Protein AF-A0A378UCB8-F1 (afdb_monomer_lite)

Structure (mmCIF, N/CA/C/O backbone):
data_AF-A0A378UCB8-F1
#
_entry.id   AF-A0A378UCB8-F1
#
loop_
_atom_site.group_PDB
_atom_site.id
_atom_site.type_symbol
_atom_site.label_atom_id
_atom_site.label_alt_id
_atom_site.label_comp_id
_atom_site.label_asym_id
_atom_site.label_entity_id
_atom_site.label_seq_id
_atom_site.pdbx_PDB_ins_code
_atom_site.Cartn_x
_atom_site.Cartn_y
_atom_site.Cartn_z
_atom_site.occupancy
_atom_site.B_iso_or_equiv
_atom_site.auth_seq_id
_atom_site.auth_comp_id
_atom_site.auth_asym_id
_atom_site.auth_atom_id
_atom_site.pdbx_PDB_model_num
ATOM 1 N N . MET A 1 1 ? 23.606 20.311 37.312 1.00 40.53 1 MET A N 1
ATOM 2 C CA . MET A 1 1 ? 22.149 20.050 37.296 1.00 40.53 1 MET A CA 1
ATOM 3 C C . MET A 1 1 ? 21.548 20.804 36.115 1.00 40.53 1 MET A C 1
ATOM 5 O O . MET A 1 1 ? 21.238 21.980 36.246 1.00 40.53 1 MET A O 1
ATOM 9 N N . TYR A 1 2 ? 21.487 20.179 34.935 1.00 40.62 2 TYR A N 1
ATOM 10 C CA . TYR A 1 2 ? 20.912 20.798 33.735 1.00 40.62 2 TYR A CA 1
ATOM 11 C C . TYR A 1 2 ? 19.385 20.853 33.878 1.00 40.62 2 TYR A C 1
ATOM 13 O O . TYR A 1 2 ? 18.696 19.878 33.604 1.00 40.62 2 TYR A O 1
ATOM 21 N N . ARG A 1 3 ? 18.857 21.990 34.338 1.00 52.53 3 ARG A N 1
ATOM 22 C CA . ARG A 1 3 ? 17.434 22.326 34.246 1.00 52.53 3 ARG A CA 1
ATOM 23 C C . ARG A 1 3 ? 17.275 23.255 33.045 1.00 52.53 3 ARG A C 1
ATOM 25 O O . ARG A 1 3 ? 17.426 24.464 33.177 1.00 52.53 3 ARG A O 1
ATOM 32 N N . ARG A 1 4 ? 17.039 22.676 31.866 1.00 48.59 4 ARG A N 1
ATOM 33 C CA . ARG A 1 4 ? 16.571 23.426 30.696 1.00 48.59 4 ARG A CA 1
ATOM 34 C C . ARG A 1 4 ? 15.052 23.538 30.814 1.00 48.59 4 ARG A C 1
ATOM 36 O O . ARG A 1 4 ? 14.352 22.544 30.699 1.00 48.59 4 ARG A O 1
ATOM 43 N N . GLU A 1 5 ? 14.619 24.733 31.198 1.00 57.91 5 GLU A N 1
ATOM 44 C CA . GLU A 1 5 ? 13.355 25.391 30.846 1.00 57.91 5 GLU A CA 1
ATOM 45 C C . GLU A 1 5 ? 12.151 24.488 30.501 1.00 57.91 5 GLU A C 1
ATOM 47 O O . GLU A 1 5 ? 12.070 23.887 29.436 1.00 57.91 5 GLU A O 1
ATOM 52 N N . GLY A 1 6 ? 11.155 24.483 31.392 1.00 56.38 6 GLY A N 1
ATOM 53 C CA . GLY A 1 6 ? 9.738 24.366 31.021 1.00 56.38 6 GLY A CA 1
ATOM 54 C C . GLY A 1 6 ? 9.177 22.989 30.656 1.00 56.38 6 GLY A C 1
ATOM 55 O O . GLY A 1 6 ? 7.958 22.847 30.645 1.00 56.38 6 GLY A O 1
ATOM 56 N N . VAL A 1 7 ? 10.006 21.978 30.402 1.00 50.97 7 VAL A N 1
ATOM 57 C CA . VAL A 1 7 ? 9.523 20.639 30.027 1.00 50.97 7 VAL A CA 1
ATOM 58 C C . VAL A 1 7 ? 9.440 19.755 31.272 1.00 50.97 7 VAL A C 1
ATOM 60 O O . VAL A 1 7 ? 10.440 19.229 31.758 1.00 50.97 7 VAL A O 1
ATOM 63 N N . THR A 1 8 ? 8.238 19.634 31.834 1.00 67.25 8 THR A N 1
ATOM 64 C CA . THR A 1 8 ? 7.936 18.679 32.910 1.00 67.25 8 THR A CA 1
ATOM 65 C C . THR A 1 8 ? 7.679 17.292 32.325 1.00 67.25 8 THR A C 1
ATOM 67 O O . THR A 1 8 ? 7.248 17.172 31.180 1.00 67.25 8 THR A O 1
ATOM 70 N N . ASP A 1 9 ? 7.887 16.238 33.112 1.00 65.38 9 ASP A N 1
ATOM 71 C CA . ASP A 1 9 ? 7.569 14.859 32.704 1.00 65.38 9 ASP A CA 1
ATOM 72 C C . ASP A 1 9 ? 6.106 14.718 32.227 1.00 65.38 9 ASP A C 1
ATOM 74 O O . ASP A 1 9 ? 5.818 14.085 31.214 1.00 65.38 9 ASP A O 1
ATOM 78 N N . ALA A 1 10 ? 5.191 15.459 32.865 1.00 70.12 10 ALA A N 1
ATOM 79 C CA . ALA A 1 10 ? 3.798 15.589 32.442 1.00 70.12 10 ALA A CA 1
ATOM 80 C C . ALA A 1 10 ? 3.649 16.172 31.022 1.00 70.12 10 ALA A C 1
ATOM 82 O O . ALA A 1 10 ? 2.885 15.644 30.224 1.00 70.12 10 ALA A O 1
ATOM 83 N N . SER A 1 11 ? 4.418 17.208 30.667 1.00 68.69 11 SER A N 1
ATOM 84 C CA . SER A 1 11 ? 4.378 17.794 29.317 1.00 68.69 11 SER A CA 1
ATOM 85 C C . SER A 1 11 ? 4.913 16.847 28.233 1.00 68.69 11 SER A C 1
ATOM 87 O O . SER A 1 11 ? 4.427 16.871 27.102 1.00 68.69 11 SER A O 1
ATOM 89 N N . VAL A 1 12 ? 5.868 15.975 28.577 1.00 69.50 12 VAL A N 1
ATOM 90 C CA . VAL A 1 12 ? 6.377 14.932 27.672 1.00 69.50 12 VAL A CA 1
ATOM 91 C C . VAL A 1 12 ? 5.3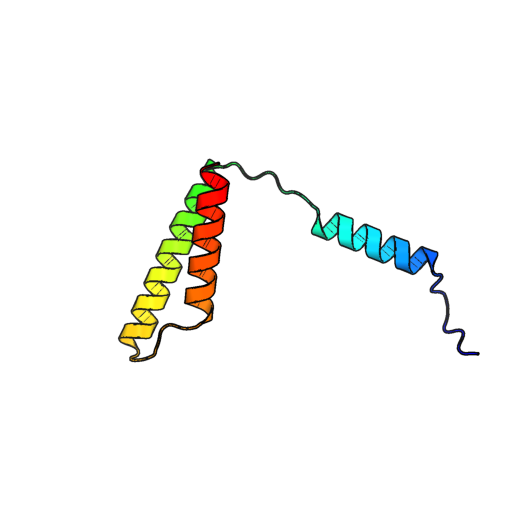28 13.836 27.486 1.00 69.50 12 VAL A C 1
ATOM 93 O O . VAL A 1 12 ? 5.041 13.454 26.352 1.00 69.50 12 VAL A O 1
ATOM 96 N N . CYS A 1 13 ? 4.700 13.377 28.571 1.00 71.44 13 CYS A N 1
ATOM 97 C CA . CYS A 1 13 ? 3.604 12.408 28.520 1.00 71.44 13 CYS A CA 1
ATOM 98 C C . CYS A 1 13 ? 2.396 12.928 27.729 1.00 71.44 13 CYS A C 1
ATOM 100 O O . CYS A 1 13 ? 1.856 12.197 26.896 1.00 71.44 13 CYS A O 1
ATOM 102 N N . ASP A 1 14 ? 2.007 14.190 27.913 1.00 76.00 14 ASP A N 1
ATOM 103 C CA . A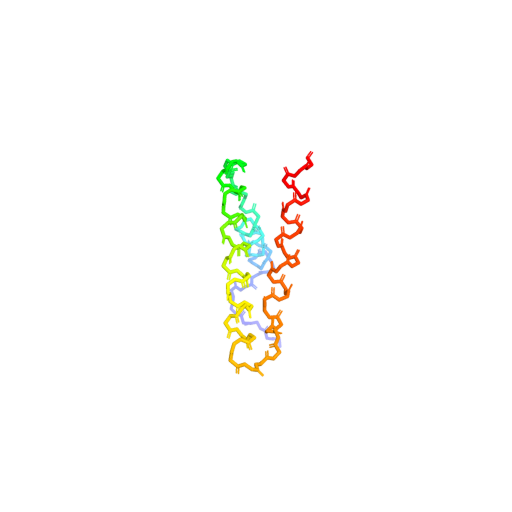SP A 1 14 ? 0.917 14.814 27.158 1.00 76.00 14 ASP A CA 1
ATOM 104 C C . ASP A 1 14 ? 1.253 14.934 25.668 1.00 76.00 14 ASP A C 1
ATOM 106 O O . ASP A 1 14 ? 0.407 14.662 24.814 1.00 76.00 14 ASP A O 1
ATOM 110 N N . LEU A 1 15 ? 2.496 15.293 25.329 1.00 76.50 15 LEU A N 1
ATOM 111 C CA . LEU A 1 15 ? 2.948 15.359 23.939 1.00 76.50 15 LEU A CA 1
ATOM 112 C C . LEU A 1 15 ? 2.919 13.977 23.275 1.00 76.50 15 LEU A C 1
ATOM 114 O O . LEU A 1 15 ? 2.423 13.843 22.157 1.00 76.50 15 LEU A O 1
ATOM 118 N N . LEU A 1 16 ? 3.405 12.944 23.969 1.00 74.75 16 LEU A N 1
ATOM 119 C CA . LEU A 1 16 ? 3.365 11.564 23.486 1.00 74.75 16 LEU A CA 1
ATOM 120 C C . LEU A 1 16 ? 1.928 11.050 23.360 1.00 74.75 16 LEU A C 1
ATOM 122 O O . LEU A 1 16 ? 1.621 10.354 22.396 1.00 74.75 16 LEU A O 1
ATOM 126 N N . THR A 1 17 ? 1.041 11.419 24.283 1.00 74.12 17 THR A N 1
ATOM 127 C CA . THR A 1 17 ? -0.382 11.052 24.240 1.00 74.12 17 THR A CA 1
ATOM 128 C C . THR A 1 17 ? -1.073 11.707 23.053 1.00 74.12 17 THR A C 1
ATOM 130 O O . THR A 1 17 ? -1.672 11.003 22.250 1.00 74.12 17 THR A O 1
ATOM 133 N N . ARG A 1 18 ? -0.884 13.015 22.841 1.00 73.00 18 ARG A N 1
ATOM 134 C CA . ARG A 1 18 ? -1.417 13.724 21.665 1.00 73.00 18 ARG A CA 1
ATOM 135 C C . ARG A 1 18 ? -0.839 13.200 20.357 1.00 73.00 18 ARG A C 1
ATOM 137 O O . ARG A 1 18 ? -1.551 13.130 19.359 1.00 73.00 18 ARG A O 1
ATOM 144 N N . HIS A 1 19 ? 0.441 12.830 20.341 1.00 66.31 19 HIS A N 1
ATOM 145 C CA . HIS A 1 19 ? 1.059 12.218 19.170 1.00 66.31 19 HIS A CA 1
ATOM 146 C C . HIS A 1 19 ? 0.464 10.833 18.898 1.00 66.31 19 HIS A C 1
ATOM 148 O O . HIS A 1 19 ? 0.097 10.547 17.763 1.00 66.31 19 HIS A O 1
ATOM 154 N N . ARG A 1 20 ? 0.275 10.006 19.934 1.00 65.25 20 ARG A N 1
ATOM 155 C CA . ARG A 1 20 ? -0.415 8.714 19.815 1.00 65.25 20 ARG A CA 1
ATOM 156 C C . ARG A 1 20 ? -1.854 8.895 19.356 1.00 65.25 20 ARG A C 1
ATOM 158 O O . ARG A 1 20 ? -2.254 8.193 18.447 1.00 65.25 20 ARG A O 1
ATOM 165 N N . GLU A 1 21 ? -2.606 9.844 19.899 1.00 65.81 21 GLU A N 1
ATOM 166 C CA . GLU A 1 21 ? -3.972 10.154 19.460 1.00 65.81 21 GLU A CA 1
ATOM 167 C C . GLU A 1 21 ? -4.016 10.636 18.008 1.00 65.81 21 GLU A C 1
ATOM 169 O O . GLU A 1 21 ? -4.894 10.221 17.258 1.00 65.81 21 GLU A O 1
ATOM 174 N N . ALA A 1 22 ? -3.061 11.469 17.583 1.00 63.19 22 ALA A N 1
ATOM 175 C CA . ALA A 1 22 ? -2.960 11.940 16.205 1.00 63.19 22 ALA A CA 1
ATOM 176 C C . ALA A 1 22 ? -2.601 10.813 15.224 1.00 63.19 22 ALA A C 1
ATOM 178 O O . ALA A 1 22 ? -3.170 10.762 14.136 1.00 63.19 22 ALA A O 1
ATOM 179 N N . VAL A 1 23 ? -1.695 9.911 15.617 1.00 60.91 23 VAL A N 1
ATOM 180 C CA . VAL A 1 23 ? -1.309 8.716 14.847 1.00 60.91 23 VAL A CA 1
A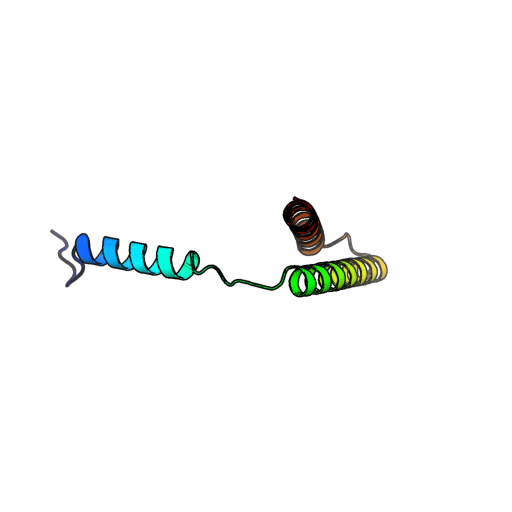TOM 181 C C . VAL A 1 23 ? -2.437 7.683 14.827 1.00 60.91 23 VAL A C 1
ATOM 183 O O . VAL A 1 23 ? -2.637 7.006 13.827 1.00 60.91 23 VAL A O 1
ATOM 186 N N . ASN A 1 24 ? -3.215 7.595 15.905 1.00 58.19 24 ASN A N 1
ATOM 187 C CA . ASN A 1 24 ? -4.317 6.650 16.062 1.00 58.19 24 ASN A CA 1
ATOM 188 C C . ASN A 1 24 ? -5.663 7.229 15.593 1.00 58.19 24 ASN A C 1
ATOM 190 O O . ASN A 1 24 ? -6.721 6.689 15.922 1.00 58.19 24 ASN A O 1
ATOM 194 N N . ARG A 1 25 ? -5.647 8.331 14.827 1.00 61.00 25 ARG A N 1
ATOM 195 C CA . ARG A 1 25 ? -6.839 8.844 14.146 1.00 61.00 25 ARG A CA 1
ATOM 196 C C . ARG A 1 25 ? -7.281 7.834 13.101 1.00 61.00 25 ARG A C 1
ATOM 198 O O . ARG A 1 25 ? -6.728 7.750 12.009 1.00 61.00 25 ARG A O 1
ATOM 205 N N . GLN A 1 26 ? -8.310 7.079 13.452 1.00 60.16 26 GLN A N 1
ATOM 206 C CA . GLN A 1 26 ? -8.956 6.151 12.545 1.00 60.16 26 GLN A CA 1
ATOM 207 C C . GLN A 1 26 ? -9.828 6.945 11.574 1.00 60.16 26 GLN A C 1
ATOM 209 O O . GLN A 1 26 ? -10.790 7.603 11.969 1.00 60.16 26 GLN A O 1
ATOM 214 N N . VAL A 1 27 ? -9.476 6.904 10.292 1.00 64.50 27 VAL A N 1
ATOM 215 C CA . VAL A 1 27 ? -10.329 7.422 9.224 1.00 64.50 27 VAL A CA 1
ATOM 216 C C . VAL A 1 27 ? -11.192 6.267 8.741 1.00 64.50 27 VAL A C 1
ATOM 218 O O . VAL A 1 27 ? -10.682 5.283 8.209 1.00 64.50 27 VAL A O 1
ATOM 221 N N . MET A 1 28 ? -12.505 6.379 8.930 1.00 64.25 28 MET A N 1
ATOM 222 C CA . MET A 1 28 ? -13.443 5.431 8.341 1.00 64.25 28 MET A CA 1
ATOM 223 C C . MET A 1 28 ? -13.522 5.677 6.837 1.00 64.25 28 MET A C 1
ATOM 225 O O . MET A 1 28 ? -14.076 6.679 6.387 1.00 64.25 28 MET A O 1
ATOM 229 N N . VAL A 1 29 ? -12.969 4.754 6.058 1.00 67.56 29 VAL A N 1
ATOM 230 C CA . VAL A 1 29 ? -13.060 4.766 4.597 1.00 67.56 29 VAL A CA 1
ATOM 231 C C . VAL A 1 29 ? -14.039 3.673 4.172 1.00 67.56 29 VAL A C 1
ATOM 233 O O . VAL A 1 29 ? -13.923 2.544 4.651 1.00 67.56 29 VAL A O 1
ATOM 236 N N . PRO A 1 30 ? -14.996 3.954 3.270 1.00 80.62 30 PRO A N 1
ATOM 237 C CA . PRO A 1 30 ? -15.846 2.909 2.717 1.00 80.62 30 PRO A CA 1
ATOM 238 C C . PRO A 1 30 ? -14.997 1.800 2.081 1.00 80.62 30 PRO A C 1
ATOM 240 O O . PRO A 1 30 ? -14.158 2.077 1.221 1.00 80.62 30 PRO A O 1
ATOM 243 N N . ALA A 1 31 ? -15.246 0.541 2.452 1.00 75.94 31 ALA A N 1
ATOM 244 C CA . ALA A 1 31 ? -14.464 -0.612 1.985 1.00 75.94 31 ALA A CA 1
ATOM 245 C C . ALA A 1 31 ? -14.392 -0.709 0.449 1.00 75.94 31 ALA A C 1
ATOM 247 O O . ALA A 1 31 ? -13.377 -1.111 -0.114 1.00 75.94 31 ALA A O 1
ATOM 248 N N . GLN A 1 32 ? -15.445 -0.268 -0.244 1.00 76.19 32 GLN A N 1
ATOM 249 C CA . GLN A 1 32 ? -15.511 -0.216 -1.708 1.00 76.19 32 GLN A CA 1
ATOM 250 C C . GLN A 1 32 ? -14.527 0.799 -2.308 1.00 76.19 32 GLN A C 1
ATOM 252 O O . GLN A 1 32 ? -13.930 0.536 -3.351 1.00 76.19 32 GLN A O 1
ATOM 257 N N . VAL A 1 33 ? -14.354 1.953 -1.657 1.00 78.12 33 VAL A N 1
ATOM 258 C CA . VAL A 1 33 ? -13.399 2.990 -2.075 1.00 78.12 33 VAL A CA 1
ATOM 259 C C . VAL A 1 33 ? -11.979 2.499 -1.825 1.00 78.12 33 VAL A C 1
ATOM 261 O O . VAL A 1 33 ? -11.151 2.569 -2.729 1.00 78.12 33 VAL A O 1
ATOM 264 N N . LEU A 1 34 ? -11.723 1.918 -0.650 1.00 80.44 34 LEU A N 1
ATOM 265 C CA . LEU A 1 34 ? -10.420 1.342 -0.326 1.00 80.44 34 LEU A CA 1
ATOM 266 C C . LEU A 1 34 ? -10.054 0.200 -1.291 1.00 80.44 34 LEU A C 1
ATOM 268 O O . LEU A 1 34 ? -8.952 0.182 -1.823 1.00 80.44 34 LEU A O 1
ATOM 272 N N . SER A 1 35 ? -11.002 -0.679 -1.624 1.00 77.69 35 SER A N 1
ATOM 273 C CA . SER A 1 35 ? -10.794 -1.762 -2.599 1.00 77.69 35 SER A CA 1
ATOM 274 C C . SER A 1 35 ? -10.465 -1.252 -4.005 1.00 77.69 35 SER A C 1
ATOM 276 O O . SER A 1 35 ? -9.650 -1.852 -4.704 1.00 77.69 35 SER A O 1
ATOM 278 N N . ARG A 1 36 ? -11.088 -0.148 -4.447 1.00 83.56 36 ARG A N 1
ATOM 279 C CA . ARG A 1 36 ? -10.747 0.485 -5.733 1.00 83.56 36 ARG A CA 1
ATOM 280 C C . ARG A 1 36 ? -9.335 1.061 -5.701 1.00 83.56 36 ARG A C 1
ATOM 282 O O . ARG A 1 36 ? -8.553 0.749 -6.589 1.00 83.56 36 ARG A O 1
ATOM 289 N N . LEU A 1 37 ? -8.994 1.799 -4.645 1.00 83.00 37 LEU A N 1
ATOM 290 C CA . LEU A 1 37 ? -7.661 2.380 -4.473 1.00 83.00 37 LEU A CA 1
ATOM 291 C C . LEU A 1 37 ? -6.561 1.314 -4.421 1.00 83.00 37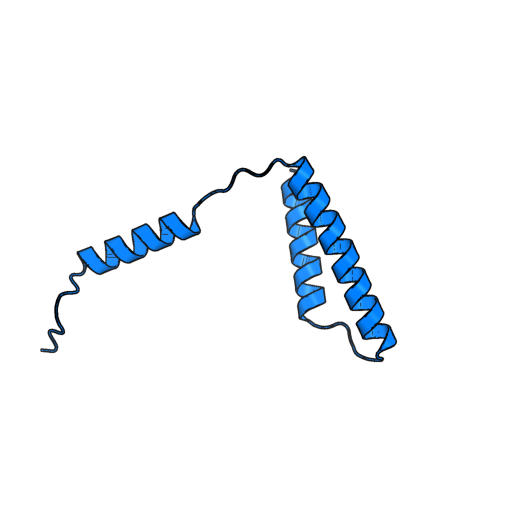 LEU A C 1
ATOM 293 O O . LEU A 1 37 ? -5.524 1.493 -5.048 1.00 83.00 37 LEU A O 1
ATOM 297 N N . VAL A 1 38 ? -6.793 0.193 -3.733 1.00 84.38 38 VAL A N 1
ATOM 298 C CA . VAL A 1 38 ? -5.839 -0.927 -3.681 1.00 84.38 38 VAL A CA 1
ATOM 299 C C . VAL A 1 38 ? -5.615 -1.526 -5.073 1.00 84.38 38 VAL A C 1
ATOM 301 O O . VAL A 1 38 ? -4.473 -1.765 -5.455 1.00 84.38 38 VAL A O 1
ATOM 304 N N . ARG A 1 39 ? -6.679 -1.710 -5.868 1.00 85.56 39 ARG A N 1
ATOM 305 C CA . ARG A 1 39 ? -6.562 -2.205 -7.252 1.00 85.56 39 ARG A CA 1
ATOM 306 C C . ARG A 1 39 ? -5.838 -1.225 -8.172 1.00 85.56 39 ARG A C 1
ATOM 308 O O . ARG A 1 39 ? -5.096 -1.657 -9.052 1.00 85.56 39 ARG A O 1
ATOM 315 N N . ASP A 1 40 ? -6.067 0.071 -8.001 1.00 85.38 40 ASP A N 1
ATOM 316 C CA . ASP A 1 40 ? -5.397 1.100 -8.798 1.00 85.38 40 ASP A CA 1
ATOM 317 C C . ASP A 1 40 ? -3.912 1.209 -8.417 1.00 85.38 40 ASP A C 1
ATOM 319 O O . ASP A 1 40 ? -3.057 1.268 -9.299 1.00 85.38 40 ASP A O 1
ATOM 323 N N . ALA A 1 41 ? -3.589 1.124 -7.122 1.00 82.00 41 ALA A N 1
ATOM 324 C CA . ALA A 1 41 ? -2.213 1.084 -6.629 1.00 82.00 41 ALA A CA 1
ATOM 325 C C . ALA A 1 41 ? -1.453 -0.157 -7.122 1.00 82.00 41 ALA A C 1
ATOM 327 O O . ALA A 1 41 ? -0.304 -0.046 -7.538 1.00 82.00 41 ALA A O 1
ATOM 328 N N . GLU A 1 42 ? -2.093 -1.328 -7.131 1.00 85.88 42 GLU A N 1
ATOM 329 C CA . GLU A 1 42 ? -1.517 -2.554 -7.691 1.00 85.88 42 GLU A CA 1
ATOM 330 C C . GLU A 1 42 ? -1.172 -2.395 -9.176 1.00 85.88 42 GLU A C 1
ATOM 332 O O . GLU A 1 42 ? -0.063 -2.719 -9.596 1.00 85.88 42 GLU A O 1
ATOM 337 N N . ARG A 1 43 ? -2.099 -1.848 -9.972 1.00 86.50 43 ARG A N 1
ATOM 338 C CA . ARG A 1 43 ? -1.874 -1.602 -11.404 1.00 86.50 43 ARG A CA 1
ATOM 339 C C . ARG A 1 43 ? -0.716 -0.646 -11.645 1.00 86.50 43 ARG A C 1
ATOM 341 O O . ARG A 1 43 ? 0.090 -0.900 -12.535 1.00 86.50 43 ARG A O 1
ATOM 348 N N . GLU A 1 44 ? -0.627 0.419 -10.856 1.00 85.88 44 GLU A N 1
ATOM 349 C CA . GLU A 1 44 ? 0.477 1.370 -10.958 1.00 85.88 44 GLU A CA 1
ATOM 350 C C . GLU A 1 44 ? 1.809 0.721 -10.567 1.00 85.88 44 GLU A C 1
ATOM 352 O O . GLU A 1 44 ? 2.803 0.900 -11.261 1.00 85.88 44 GLU A O 1
ATOM 357 N N . LEU A 1 45 ? 1.846 -0.094 -9.510 1.00 84.25 45 LEU A N 1
ATOM 358 C CA . LEU A 1 45 ? 3.059 -0.818 -9.117 1.00 84.25 45 LEU A CA 1
ATOM 359 C C . LEU A 1 45 ? 3.527 -1.794 -10.203 1.00 84.25 45 LEU A C 1
ATOM 361 O O . LEU A 1 45 ? 4.721 -1.838 -10.493 1.00 84.25 45 LEU A O 1
ATOM 365 N N . VAL A 1 46 ? 2.600 -2.514 -10.840 1.00 85.06 46 VAL A N 1
ATOM 366 C CA . VAL A 1 46 ? 2.893 -3.389 -11.987 1.00 85.06 46 VAL A CA 1
ATOM 367 C C . VAL A 1 46 ? 3.388 -2.577 -13.186 1.00 85.06 46 VAL A C 1
ATOM 369 O O . VAL A 1 46 ? 4.330 -2.983 -13.863 1.00 85.06 46 VAL A O 1
ATOM 372 N N . HIS A 1 47 ? 2.801 -1.405 -13.439 1.00 86.00 47 HIS A N 1
ATOM 373 C CA . HIS A 1 47 ? 3.259 -0.514 -14.502 1.00 86.00 47 HIS A CA 1
ATOM 374 C C . HIS A 1 47 ? 4.687 -0.009 -14.244 1.00 86.00 47 HIS A C 1
ATOM 376 O O . HIS A 1 47 ? 5.541 -0.094 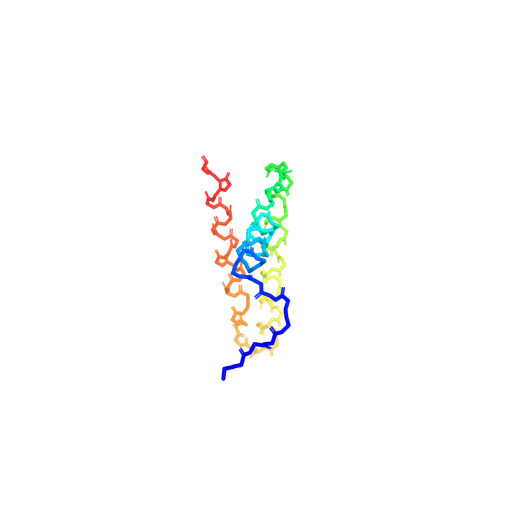-15.123 1.00 86.00 47 HIS A O 1
ATOM 382 N N . GLN A 1 48 ? 4.973 0.440 -13.021 1.00 81.56 48 GLN A N 1
ATOM 383 C CA . GLN A 1 48 ? 6.304 0.880 -12.596 1.00 81.56 48 GLN A CA 1
ATOM 384 C C . GLN A 1 48 ? 7.330 -0.259 -12.620 1.00 81.56 48 GLN A C 1
ATOM 386 O O . GLN A 1 48 ? 8.504 -0.019 -12.904 1.00 81.56 48 GLN A O 1
ATOM 391 N N . GLU A 1 49 ? 6.910 -1.493 -12.325 1.00 83.94 49 GLU A N 1
ATOM 392 C CA . GLU A 1 49 ? 7.753 -2.671 -12.510 1.00 83.94 49 GLU A CA 1
ATOM 393 C C . GLU A 1 49 ? 8.081 -2.853 -13.992 1.00 83.94 49 GLU A C 1
ATOM 395 O O . GLU A 1 49 ? 9.258 -2.901 -14.337 1.00 83.94 49 GLU A O 1
ATOM 400 N N . GLY A 1 50 ? 7.076 -2.849 -14.872 1.00 82.38 50 GLY A N 1
ATOM 401 C CA . GLY A 1 50 ? 7.271 -2.941 -16.321 1.00 82.38 50 GLY A CA 1
ATOM 402 C C . GLY A 1 50 ? 8.245 -1.889 -16.857 1.00 82.38 50 GLY A C 1
ATOM 403 O O . GLY A 1 50 ? 9.188 -2.234 -17.561 1.00 82.38 50 GLY A O 1
ATOM 404 N N . LEU A 1 51 ? 8.103 -0.632 -16.431 1.00 84.75 51 LEU A N 1
ATOM 405 C CA . LEU A 1 51 ? 9.029 0.445 -16.798 1.00 84.75 51 LEU A CA 1
ATOM 406 C C . LEU A 1 51 ? 10.461 0.197 -16.299 1.00 84.75 51 LEU A C 1
ATOM 408 O O . LEU A 1 51 ? 11.423 0.503 -17.002 1.00 84.75 51 LEU A O 1
ATOM 412 N N . ALA A 1 52 ? 10.628 -0.358 -15.096 1.00 80.94 52 ALA A N 1
ATOM 413 C CA . ALA A 1 52 ? 11.949 -0.698 -14.571 1.00 80.94 52 ALA A CA 1
ATOM 414 C C . ALA A 1 52 ? 12.606 -1.845 -15.358 1.00 80.94 52 ALA A C 1
ATOM 416 O O . ALA A 1 52 ? 13.810 -1.791 -15.621 1.00 80.94 52 ALA A O 1
ATOM 417 N N . TRP A 1 53 ? 11.812 -2.837 -15.772 1.00 81.12 53 TRP A N 1
ATOM 418 C CA . TRP A 1 53 ? 12.254 -3.927 -16.641 1.00 81.12 53 TRP A CA 1
ATOM 419 C C . TRP A 1 53 ? 12.617 -3.432 -18.046 1.00 81.12 53 TRP A C 1
ATOM 421 O O . TRP A 1 53 ? 13.669 -3.803 -18.564 1.00 81.12 53 TRP A O 1
ATOM 431 N N . GLU A 1 54 ? 11.804 -2.557 -18.645 1.00 83.94 54 GLU A N 1
ATOM 432 C CA . GLU A 1 54 ? 12.094 -1.927 -19.943 1.00 83.94 54 GLU A CA 1
ATOM 433 C C . GLU A 1 54 ? 13.362 -1.064 -19.897 1.00 83.94 54 GLU A C 1
ATOM 435 O O . GLU A 1 54 ? 14.143 -1.051 -20.848 1.00 83.94 54 GLU A O 1
ATOM 440 N N . ALA A 1 55 ? 13.621 -0.405 -18.765 1.00 82.88 55 ALA A N 1
ATOM 441 C CA . ALA A 1 55 ? 14.861 0.327 -18.518 1.00 82.88 55 ALA A CA 1
ATOM 442 C C . ALA A 1 55 ? 16.088 -0.585 -18.286 1.00 82.88 55 ALA A C 1
ATOM 444 O O . ALA A 1 55 ? 17.189 -0.081 -18.055 1.00 82.88 55 ALA A O 1
ATOM 445 N N . GLY A 1 56 ? 15.922 -1.914 -18.329 1.00 77.94 56 GLY A N 1
ATOM 446 C CA . GLY A 1 56 ? 16.992 -2.899 -18.141 1.00 77.94 56 GLY A CA 1
ATOM 447 C C . GLY A 1 56 ? 17.487 -3.022 -16.697 1.00 77.94 56 GLY A C 1
ATOM 448 O O . GLY A 1 56 ? 18.557 -3.583 -16.457 1.00 77.94 56 GLY A O 1
ATOM 449 N N . GLY A 1 57 ? 16.740 -2.474 -15.735 1.00 75.94 57 GLY A N 1
ATOM 450 C CA . GLY A 1 57 ? 17.080 -2.491 -14.317 1.00 75.94 57 GLY A CA 1
ATOM 451 C C . GLY A 1 57 ? 16.346 -3.597 -13.547 1.00 75.94 57 GLY A C 1
ATOM 452 O O . GLY A 1 57 ? 15.264 -4.026 -13.941 1.00 75.94 57 GLY A O 1
ATOM 453 N N . PRO A 1 58 ? 16.893 -4.063 -12.410 1.00 76.25 58 PRO A N 1
ATOM 454 C CA . PRO A 1 58 ? 16.164 -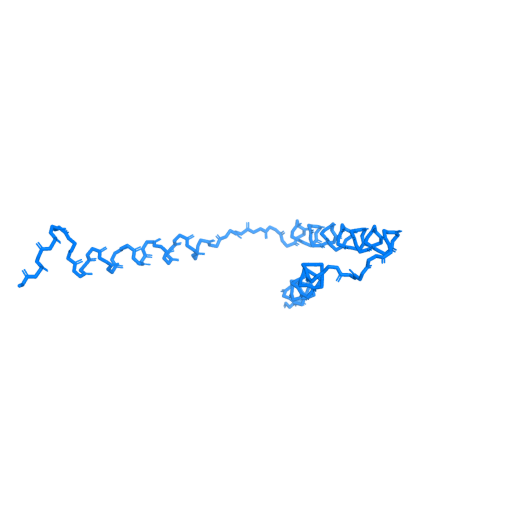4.957 -11.514 1.00 76.25 58 PRO A CA 1
ATOM 455 C C . PRO A 1 58 ? 14.971 -4.230 -10.877 1.00 76.25 58 PRO A C 1
ATOM 457 O O . PRO A 1 58 ? 15.067 -3.030 -10.605 1.00 76.25 58 PRO A O 1
ATOM 460 N N . THR A 1 59 ? 13.887 -4.952 -10.548 1.00 73.38 59 THR A N 1
ATOM 461 C CA . THR A 1 59 ? 12.718 -4.368 -9.866 1.00 73.38 59 THR A CA 1
ATOM 462 C C . THR A 1 59 ? 13.163 -3.568 -8.628 1.00 73.38 59 THR A C 1
ATOM 464 O O . THR A 1 59 ? 13.780 -4.131 -7.710 1.00 73.38 59 THR A O 1
ATOM 467 N N . PRO A 1 60 ? 12.850 -2.263 -8.556 1.00 78.12 60 PRO A N 1
ATOM 468 C CA . PRO A 1 60 ? 13.130 -1.433 -7.395 1.00 78.12 60 PRO A CA 1
ATOM 469 C C . PRO A 1 60 ? 12.571 -2.033 -6.100 1.00 78.12 60 PRO A C 1
ATOM 471 O O . PRO A 1 60 ? 11.417 -2.456 -6.040 1.00 78.12 60 PRO A O 1
ATOM 474 N N . ALA A 1 61 ? 13.359 -2.008 -5.020 1.00 79.50 61 ALA A N 1
ATOM 475 C CA . ALA A 1 61 ? 12.936 -2.529 -3.713 1.00 79.50 61 ALA A CA 1
ATOM 476 C C . ALA A 1 61 ? 11.638 -1.876 -3.202 1.00 79.50 61 ALA A C 1
ATOM 478 O O . ALA A 1 61 ? 10.809 -2.548 -2.596 1.00 79.50 61 ALA A O 1
ATOM 479 N N . ARG A 1 62 ? 11.424 -0.594 -3.535 1.00 76.19 62 ARG A N 1
ATOM 480 C CA . ARG A 1 62 ? 10.187 0.143 -3.234 1.00 76.19 62 ARG A CA 1
ATOM 481 C C . ARG A 1 62 ? 8.934 -0.498 -3.847 1.00 76.19 62 ARG A C 1
ATOM 483 O O . ARG A 1 62 ? 7.882 -0.465 -3.228 1.00 76.19 62 ARG A O 1
ATOM 490 N N . ILE A 1 63 ? 9.050 -1.092 -5.039 1.00 79.38 63 ILE A N 1
ATOM 491 C CA . ILE A 1 63 ? 7.920 -1.714 -5.742 1.00 79.38 63 ILE A CA 1
ATOM 492 C C . ILE A 1 63 ? 7.601 -3.068 -5.114 1.00 79.38 63 ILE A C 1
ATOM 494 O O . ILE A 1 63 ? 6.440 -3.354 -4.849 1.00 79.38 63 ILE A O 1
ATOM 498 N N . ARG A 1 64 ? 8.626 -3.859 -4.766 1.00 80.25 64 ARG A N 1
ATOM 499 C CA . ARG A 1 64 ? 8.431 -5.111 -4.016 1.00 80.25 64 ARG A CA 1
ATOM 500 C C . ARG A 1 64 ? 7.758 -4.878 -2.664 1.00 80.25 64 ARG A C 1
ATOM 502 O O . ARG A 1 64 ? 6.845 -5.616 -2.315 1.00 80.25 64 ARG A O 1
ATOM 509 N N . GLN A 1 65 ? 8.191 -3.850 -1.932 1.00 82.38 65 GLN A N 1
ATOM 510 C CA . GLN A 1 65 ? 7.569 -3.474 -0.662 1.00 82.38 65 GLN A CA 1
ATOM 511 C C . GLN A 1 65 ? 6.111 -3.041 -0.870 1.00 82.38 65 GLN A C 1
ATOM 513 O O . GLN A 1 65 ? 5.230 -3.552 -0.192 1.00 82.38 65 GLN A O 1
ATOM 518 N N . GLY A 1 66 ? 5.846 -2.190 -1.868 1.00 83.25 66 GLY A N 1
ATOM 519 C CA . GLY A 1 66 ? 4.485 -1.763 -2.200 1.00 83.25 66 GLY A CA 1
ATOM 520 C C . GLY A 1 66 ? 3.558 -2.923 -2.580 1.00 83.25 66 GLY A C 1
ATOM 521 O O . GLY A 1 66 ? 2.406 -2.937 -2.160 1.00 83.25 66 GLY A O 1
ATOM 522 N N . MET A 1 67 ? 4.051 -3.924 -3.319 1.00 83.81 67 MET A N 1
ATOM 523 C CA . MET A 1 67 ? 3.267 -5.126 -3.635 1.00 83.81 67 MET A CA 1
ATOM 524 C C . MET A 1 67 ? 2.961 -5.958 -2.383 1.00 83.81 67 MET A C 1
ATOM 526 O O . MET A 1 67 ? 1.836 -6.426 -2.228 1.00 83.81 67 MET A O 1
ATOM 530 N N . ALA A 1 68 ? 3.921 -6.104 -1.465 1.00 85.06 68 ALA A N 1
ATOM 531 C CA . ALA A 1 68 ? 3.687 -6.787 -0.192 1.00 85.06 68 ALA A CA 1
ATOM 532 C C . ALA A 1 68 ? 2.631 -6.060 0.661 1.00 85.06 68 ALA A C 1
ATOM 534 O O . ALA A 1 68 ? 1.737 -6.701 1.212 1.00 85.06 68 ALA A O 1
ATOM 535 N N . ASP A 1 69 ? 2.688 -4.727 0.715 1.00 84.19 69 ASP A N 1
ATOM 536 C CA . ASP A 1 69 ? 1.718 -3.911 1.450 1.00 84.19 69 ASP A CA 1
ATOM 537 C C . ASP A 1 69 ? 0.307 -4.017 0.832 1.00 84.19 69 ASP A C 1
ATOM 539 O O . ASP A 1 69 ? -0.687 -4.113 1.555 1.00 84.19 69 ASP A O 1
ATOM 543 N N . VAL A 1 70 ? 0.209 -4.070 -0.503 1.00 85.81 70 VAL A N 1
ATOM 544 C CA . VAL A 1 70 ? -1.050 -4.318 -1.230 1.00 85.81 70 VAL A CA 1
ATOM 545 C C . VAL A 1 70 ? -1.635 -5.690 -0.891 1.00 85.81 70 VAL A C 1
ATOM 547 O O . VAL A 1 70 ? -2.836 -5.783 -0.641 1.00 85.81 70 VAL A O 1
ATOM 550 N N . GLU A 1 71 ? -0.819 -6.744 -0.838 1.00 84.50 71 GLU A N 1
ATOM 551 C CA . GLU A 1 71 ? -1.289 -8.087 -0.471 1.00 84.50 71 GLU A CA 1
ATOM 552 C C . GLU A 1 71 ? -1.798 -8.148 0.977 1.00 84.50 71 GLU A C 1
ATOM 554 O O . GLU A 1 71 ? -2.858 -8.721 1.239 1.00 84.50 71 GLU A O 1
ATOM 559 N N . VAL A 1 72 ? -1.121 -7.474 1.913 1.00 86.69 72 VAL A N 1
ATOM 560 C CA . VAL A 1 72 ? -1.610 -7.334 3.295 1.00 86.69 72 VAL A CA 1
ATOM 561 C C . VAL A 1 72 ? -2.948 -6.588 3.329 1.00 86.69 72 VAL A C 1
ATOM 563 O O . VAL A 1 72 ? -3.879 -7.027 4.005 1.00 86.69 72 VAL A O 1
ATOM 566 N N . LEU A 1 73 ? -3.085 -5.494 2.574 1.00 83.38 73 LEU A N 1
ATOM 567 C CA . LEU A 1 73 ? -4.336 -4.733 2.497 1.00 83.38 73 LEU A CA 1
ATOM 568 C C . LEU A 1 73 ? -5.484 -5.550 1.891 1.00 83.38 73 LEU A C 1
ATOM 570 O O . LEU A 1 73 ? -6.608 -5.467 2.384 1.00 83.38 73 LEU A O 1
ATOM 574 N N . LYS A 1 74 ? -5.221 -6.368 0.865 1.00 83.25 74 LYS A N 1
ATOM 575 C CA . LYS A 1 74 ? -6.219 -7.291 0.300 1.00 83.25 74 LYS A CA 1
ATOM 576 C C . LYS A 1 74 ? -6.659 -8.336 1.324 1.00 83.25 74 LYS A C 1
ATOM 578 O O . LYS A 1 74 ? -7.856 -8.583 1.439 1.00 83.25 74 LYS A O 1
ATOM 583 N N . ALA A 1 75 ? -5.724 -8.910 2.084 1.00 82.62 75 ALA A N 1
ATOM 584 C CA . ALA A 1 75 ? -6.041 -9.874 3.135 1.00 82.62 75 ALA A CA 1
ATOM 585 C C . ALA A 1 75 ? -6.907 -9.253 4.245 1.00 82.62 75 ALA A C 1
ATOM 587 O O . ALA A 1 75 ? -7.863 -9.877 4.695 1.00 82.62 75 ALA A O 1
ATOM 588 N N . LEU A 1 76 ? -6.619 -8.008 4.639 1.00 81.06 76 LEU A N 1
ATOM 589 C CA . LEU A 1 76 ? -7.408 -7.267 5.631 1.00 81.06 76 LEU A CA 1
ATOM 590 C C . LEU A 1 76 ? -8.796 -6.855 5.119 1.00 81.06 76 LEU A C 1
ATOM 592 O O . LEU A 1 76 ? -9.722 -6.750 5.914 1.00 81.06 76 LEU A O 1
ATOM 596 N N . LEU A 1 77 ? -8.948 -6.611 3.814 1.00 77.25 77 LEU A N 1
ATOM 597 C CA . LEU A 1 77 ? -10.235 -6.293 3.184 1.00 77.25 77 LEU A CA 1
ATOM 598 C C . LEU A 1 77 ? -11.121 -7.524 2.942 1.00 77.25 77 LEU A C 1
ATOM 600 O O . LEU A 1 77 ? -12.329 -7.371 2.773 1.00 77.25 77 LEU A O 1
ATOM 604 N N . ALA A 1 78 ? -10.524 -8.714 2.850 1.00 75.25 78 ALA A N 1
ATOM 605 C CA . ALA A 1 78 ? -11.232 -9.974 2.635 1.00 75.25 78 ALA A CA 1
ATOM 606 C C . ALA A 1 78 ? -11.697 -10.653 3.941 1.00 75.25 78 ALA A C 1
ATOM 608 O O . ALA A 1 78 ? -12.453 -11.624 3.865 1.00 75.25 78 ALA A O 1
ATOM 609 N N . ALA A 1 79 ? -11.225 -10.171 5.097 1.00 59.00 79 ALA A N 1
ATOM 610 C CA . ALA A 1 79 ? -11.591 -10.630 6.439 1.00 59.00 79 ALA A CA 1
ATOM 611 C C . ALA A 1 79 ? -12.866 -9.945 6.954 1.00 59.00 79 ALA A C 1
ATOM 613 O O . ALA A 1 79 ? -13.633 -10.628 7.670 1.00 59.00 79 ALA A O 1
#

Organism: Klebsiella pneumoniae subsp. ozaenae (NCBI:txid574)

InterPro domains:
  IPR009811 Protein of unknown function DUF1380 [PF07128] (5-77)

Foldseek 3Di:
DDDPDDDDPVNVVVVVVVVCVVVPPDDDDPLVVLVVVLVVLLVVLVVQQVVCVVVVHHRDPVSVVSVVVSVVSVVVSVD

Sequence (79 aa):
MYRREGVTDASVCDLLTRHREAVNRQVMVPAQVLSRLVRDAERELVHQEGLAWEAGGPTPARIRQGMADVEVLKALLAA

pLDDT: mean 74.61, std 11.06, range [40.53, 86.69]

Secondary structure (DSSP, 8-state):
----TT--HHHHHHHHHHHHHHHT------HHHHHHHHHHHHHHHHHHHHHHHHTTPPPPHHHHHHHHHHHHHHHHHH-

Radius of gyration: 20.85 Å; chains: 1; bounding box: 38×36×57 Å